Protein AF-D8PU14-F1 (afdb_monomer)

Organism: Schizophyllum commune (strain H4-8 / FGSC 9210) (NCBI:txid578458)

pLDDT: mean 70.59, std 9.5, range [46.5, 86.06]

Sequence (117 aa):
MERGADGLRMLMKGAMDMPAPKARYIHLHILWPGMSTQFEYKKRIPAVVNGAPLTRAQIGHQVALAYFEFFRSLSTRGMSTKGLAWDVTHIGIHKLAVLSVCNIADEHWQAELAIMI

Mean predicted aligned error: 9.49 Å

Foldseek 3Di:
DDPALVVLCVVDDQQQPQPDPPDQWAWDWDDDPPDDPVLTDTDIGGQDDPNHGDGNSNVLRVVLVSVVVSLVVCVVVPPQCPPPPRGCVPQPSVQKDWPDWDDPDDRYIDIDIDGHD

Radius of gyration: 14.99 Å; Cα contacts (8 Å, |Δi|>4): 151; chains: 1; bounding box: 37×32×41 Å

Solvent-accessible surface area (backbone atoms only — not comparable to full-atom values): 7115 Å² total; per-residue (Å²): 132,68,79,56,40,70,39,40,40,77,75,38,88,65,21,77,40,64,66,76,89,81,50,64,42,35,47,40,65,52,82,59,83,91,60,61,85,91,65,65,43,75,47,80,41,72,33,44,59,97,87,41,69,41,28,42,18,49,49,49,40,52,52,52,52,50,51,54,51,49,56,52,49,45,63,73,67,68,61,77,40,80,91,46,100,67,33,57,88,77,49,56,73,90,32,58,41,80,74,46,74,44,77,78,51,94,48,39,44,50,70,43,73,44,76,63,129

Structure (mmCIF, N/CA/C/O backbone):
data_AF-D8PU14-F1
#
_entry.id   AF-D8PU14-F1
#
loop_
_atom_site.group_PDB
_atom_site.id
_atom_site.type_symbol
_atom_site.label_atom_id
_atom_site.label_alt_id
_atom_site.label_comp_id
_atom_site.label_asym_id
_atom_site.label_entity_id
_atom_site.label_seq_id
_atom_site.pdbx_PDB_ins_code
_atom_site.Cartn_x
_atom_site.Cartn_y
_atom_site.Cartn_z
_atom_site.occupancy
_atom_site.B_iso_or_equiv
_atom_site.auth_seq_id
_atom_site.auth_comp_id
_atom_site.auth_asym_id
_atom_site.auth_atom_id
_atom_site.pdbx_PDB_model_num
ATOM 1 N N . MET A 1 1 ? -9.465 20.210 -7.876 1.00 46.94 1 MET A N 1
ATOM 2 C CA . MET A 1 1 ? -9.605 18.751 -8.063 1.00 46.94 1 MET A CA 1
ATOM 3 C C . MET A 1 1 ? -8.985 18.111 -6.832 1.00 46.94 1 MET A C 1
ATOM 5 O O . MET A 1 1 ? -7.773 18.205 -6.670 1.00 46.94 1 MET A O 1
ATOM 9 N N . GLU A 1 2 ? -9.811 17.654 -5.894 1.00 46.50 2 GLU A N 1
ATOM 10 C CA . GLU A 1 2 ? -9.362 17.207 -4.568 1.00 46.50 2 GLU A CA 1
ATOM 11 C C . GLU A 1 2 ? -8.461 15.972 -4.708 1.00 46.50 2 GLU A C 1
ATOM 13 O O . GLU A 1 2 ? -8.886 14.927 -5.195 1.00 46.50 2 GLU A O 1
ATOM 18 N N . ARG A 1 3 ? -7.180 16.113 -4.351 1.00 58.69 3 ARG A N 1
ATOM 19 C CA . ARG A 1 3 ? -6.209 15.011 -4.324 1.00 58.69 3 ARG A CA 1
ATOM 20 C C . ARG A 1 3 ? -6.105 14.507 -2.886 1.00 58.69 3 ARG A C 1
ATOM 22 O O . ARG A 1 3 ? -6.019 15.320 -1.975 1.00 58.69 3 ARG A O 1
ATOM 29 N N . GLY A 1 4 ? -6.062 13.191 -2.684 1.00 64.44 4 GLY A N 1
ATOM 30 C CA . GLY A 1 4 ? -5.897 12.584 -1.357 1.00 64.44 4 GLY A CA 1
ATOM 31 C C . GLY A 1 4 ? -7.121 11.797 -0.890 1.00 64.44 4 GLY A C 1
ATOM 32 O O . GLY A 1 4 ? -7.924 11.355 -1.711 1.00 64.44 4 GLY A O 1
ATOM 33 N N . ALA A 1 5 ? -7.250 11.598 0.425 1.00 64.06 5 ALA A N 1
ATOM 34 C CA . ALA A 1 5 ? -8.337 10.811 1.017 1.00 64.06 5 ALA A CA 1
ATOM 35 C C . ALA A 1 5 ? -9.734 11.365 0.677 1.00 64.06 5 ALA A C 1
ATOM 37 O O . ALA A 1 5 ? -10.660 10.582 0.471 1.00 64.06 5 ALA A O 1
ATOM 38 N N . ASP A 1 6 ? -9.871 12.687 0.542 1.00 70.75 6 ASP A N 1
ATOM 39 C CA . ASP A 1 6 ? -11.139 13.340 0.193 1.00 70.75 6 ASP A CA 1
ATOM 40 C C . ASP A 1 6 ? -11.583 13.037 -1.243 1.00 70.75 6 ASP A C 1
ATOM 42 O O . ASP A 1 6 ? -12.735 12.670 -1.468 1.00 70.75 6 ASP A O 1
ATOM 46 N N . GLY A 1 7 ? -10.650 13.054 -2.201 1.00 67.25 7 GLY A N 1
ATOM 47 C CA . GLY A 1 7 ? -10.927 12.614 -3.571 1.00 67.25 7 GLY A CA 1
ATOM 48 C C . GLY A 1 7 ? -11.272 11.123 -3.639 1.00 67.25 7 GLY A C 1
ATOM 49 O O . GLY A 1 7 ? -12.197 10.724 -4.345 1.00 67.25 7 GLY A O 1
ATOM 50 N N . LEU A 1 8 ? -10.588 10.292 -2.842 1.00 64.75 8 LEU A N 1
ATOM 51 C CA . LEU A 1 8 ? -10.876 8.856 -2.752 1.00 64.75 8 LEU A CA 1
ATOM 52 C C . LEU A 1 8 ? -12.275 8.588 -2.176 1.00 64.75 8 LEU A C 1
ATOM 54 O O . LEU A 1 8 ? -12.972 7.674 -2.618 1.00 64.75 8 LEU A O 1
ATOM 58 N N . ARG A 1 9 ? -12.709 9.412 -1.215 1.00 70.50 9 ARG A N 1
ATOM 59 C CA . ARG A 1 9 ? -14.029 9.317 -0.585 1.00 70.50 9 ARG A CA 1
ATOM 60 C C . ARG A 1 9 ? -15.170 9.461 -1.591 1.00 70.50 9 ARG A C 1
ATOM 62 O O . ARG A 1 9 ? -16.195 8.813 -1.415 1.00 70.50 9 ARG A O 1
ATOM 69 N N . MET A 1 10 ? -14.995 10.268 -2.638 1.00 71.00 10 MET A N 1
ATOM 70 C CA . MET A 1 10 ? -16.019 10.477 -3.670 1.00 71.00 10 MET A CA 1
ATOM 71 C C . MET A 1 10 ? -16.172 9.291 -4.633 1.00 71.00 10 MET A C 1
ATOM 73 O O . MET A 1 10 ? -17.211 9.158 -5.272 1.00 71.00 10 MET A O 1
ATOM 77 N N . LEU A 1 11 ? -15.149 8.440 -4.746 1.00 65.75 11 LEU A N 1
ATOM 78 C CA . LEU A 1 11 ? -15.099 7.346 -5.722 1.00 65.75 11 LEU A CA 1
ATOM 79 C C . LEU A 1 11 ? -15.354 5.972 -5.095 1.00 65.75 11 LEU A C 1
ATOM 81 O O . LEU A 1 11 ? -15.700 5.023 -5.795 1.00 65.75 11 LEU A O 1
ATOM 85 N N . MET A 1 12 ? -15.178 5.850 -3.779 1.00 69.81 12 MET A N 1
ATOM 86 C CA . MET A 1 12 ? -15.167 4.560 -3.104 1.00 69.81 12 MET A CA 1
ATOM 87 C C . MET A 1 12 ? -16.467 4.284 -2.341 1.00 69.81 12 MET A C 1
ATOM 89 O O . MET A 1 12 ? -16.869 5.024 -1.442 1.00 69.81 12 MET A O 1
ATOM 93 N N . LYS A 1 13 ? -17.112 3.155 -2.647 1.00 71.94 13 LYS A N 1
ATOM 94 C CA . LYS A 1 13 ? -18.274 2.672 -1.891 1.00 71.94 13 LYS A CA 1
ATOM 95 C C . LYS A 1 13 ? -17.861 2.322 -0.455 1.00 71.94 13 LYS A C 1
ATOM 97 O O . LYS A 1 13 ? -16.882 1.609 -0.253 1.00 71.94 13 LYS A O 1
ATOM 102 N N . GLY A 1 14 ? -18.609 2.810 0.538 1.00 72.38 14 GLY A N 1
ATOM 103 C CA . GLY A 1 14 ? -18.281 2.588 1.955 1.00 72.38 14 GLY A CA 1
ATOM 104 C C . GLY A 1 14 ? -17.004 3.310 2.402 1.00 72.38 14 GLY A C 1
ATOM 105 O O . GLY A 1 14 ? -16.317 2.852 3.310 1.00 72.38 14 GLY A O 1
ATOM 106 N N . ALA A 1 15 ? -16.645 4.428 1.759 1.00 70.69 15 ALA A N 1
ATOM 107 C CA . ALA A 1 15 ? -15.431 5.193 2.055 1.00 70.69 15 ALA A CA 1
ATOM 108 C C . ALA A 1 15 ? -15.250 5.577 3.532 1.00 70.69 15 ALA A C 1
ATOM 110 O O . ALA A 1 15 ? -14.117 5.647 4.010 1.00 70.69 15 ALA A O 1
ATOM 111 N N . MET A 1 16 ? -16.360 5.831 4.226 1.00 78.75 16 MET A N 1
ATOM 112 C CA . MET A 1 16 ? -16.397 6.232 5.635 1.00 78.75 16 MET A CA 1
ATOM 113 C C . MET A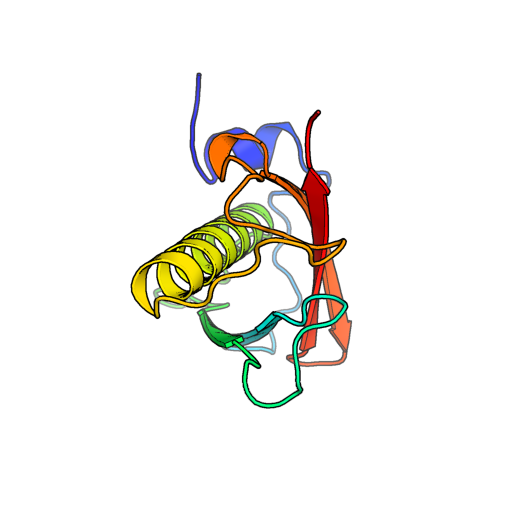 1 16 ? -16.492 5.049 6.598 1.00 78.75 16 MET A C 1
ATOM 115 O O . MET A 1 16 ? -16.421 5.248 7.808 1.00 78.75 16 MET A O 1
ATOM 119 N N . ASP A 1 17 ? -16.644 3.831 6.083 1.00 76.06 17 ASP A N 1
ATOM 120 C CA 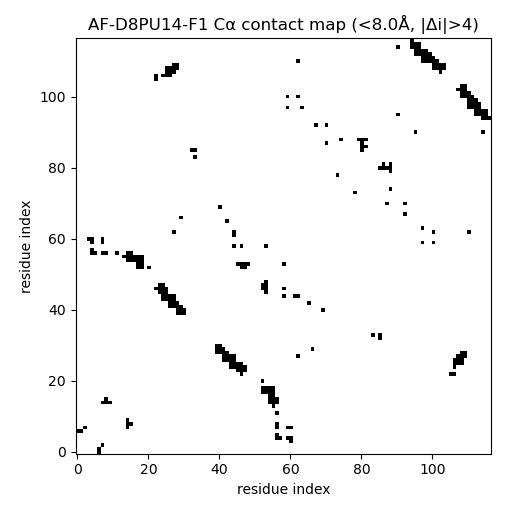. ASP A 1 17 ? -16.697 2.648 6.921 1.00 76.06 17 ASP A CA 1
ATOM 121 C C . ASP A 1 17 ? -15.359 2.480 7.639 1.00 76.06 17 ASP A C 1
ATOM 123 O O . ASP A 1 17 ? -14.279 2.663 7.063 1.00 76.06 17 ASP A O 1
ATOM 127 N N . MET A 1 18 ? -15.446 2.077 8.898 1.00 72.50 18 MET A N 1
ATOM 128 C CA . MET A 1 18 ? -14.295 1.662 9.679 1.00 72.50 18 MET A CA 1
ATOM 129 C C . MET A 1 18 ? -14.094 0.162 9.436 1.00 72.50 18 MET A C 1
ATOM 131 O O . MET A 1 18 ? -14.973 -0.628 9.796 1.00 72.50 18 MET A O 1
ATOM 135 N N . PRO A 1 19 ? -12.993 -0.264 8.793 1.00 66.38 19 PRO A N 1
ATOM 136 C CA . PRO A 1 19 ? -12.682 -1.681 8.700 1.00 66.38 19 PRO A CA 1
ATOM 137 C C . PRO A 1 19 ? -12.475 -2.270 10.100 1.00 66.38 19 PRO A C 1
ATOM 139 O O . PRO A 1 19 ? -12.156 -1.552 11.046 1.00 66.38 19 PRO A O 1
ATOM 142 N N . ALA A 1 20 ? -12.731 -3.574 10.230 1.00 60.16 20 ALA A N 1
ATOM 143 C CA . ALA A 1 20 ? -12.949 -4.243 11.510 1.00 60.16 20 ALA A CA 1
ATOM 144 C C . ALA A 1 20 ? -11.920 -3.850 12.605 1.00 60.16 20 ALA A C 1
ATOM 146 O O . ALA A 1 20 ? -10.712 -3.916 12.376 1.00 60.16 20 ALA A O 1
ATOM 147 N N . PRO A 1 21 ? -12.378 -3.510 13.826 1.00 58.16 21 PRO A N 1
ATOM 148 C CA . PRO A 1 21 ? -11.622 -2.735 14.824 1.00 58.16 21 PRO A CA 1
ATOM 149 C C . PRO A 1 21 ? -10.472 -3.480 15.522 1.00 58.16 21 PRO A C 1
ATOM 151 O O . PRO A 1 21 ? -9.886 -2.956 16.468 1.00 58.16 21 PRO A O 1
ATOM 154 N N . LYS A 1 22 ? -10.166 -4.719 15.126 1.00 66.12 22 LYS A N 1
ATOM 155 C CA . LYS A 1 22 ? -9.229 -5.572 15.872 1.00 66.12 22 LYS A CA 1
ATOM 156 C C . LYS A 1 22 ? -7.775 -5.420 15.427 1.00 66.12 22 LYS A C 1
ATOM 158 O O . LYS A 1 22 ? -6.880 -5.615 16.246 1.00 66.12 22 LYS A O 1
ATOM 163 N N . ALA A 1 23 ? -7.529 -5.049 14.172 1.00 69.62 23 ALA A N 1
ATOM 164 C CA . ALA A 1 23 ? -6.173 -4.877 13.664 1.00 69.62 23 ALA A CA 1
ATOM 165 C C . ALA A 1 23 ? -5.657 -3.471 14.001 1.00 69.62 23 ALA A C 1
ATOM 167 O O . ALA A 1 23 ? -6.279 -2.472 13.650 1.00 69.62 23 ALA A O 1
ATOM 168 N N . ARG A 1 24 ? -4.502 -3.372 14.675 1.00 79.12 24 ARG A N 1
ATOM 169 C CA . ARG A 1 24 ? -3.829 -2.075 14.912 1.00 79.12 24 ARG A CA 1
ATOM 170 C C . ARG A 1 24 ? -3.088 -1.580 13.669 1.00 79.12 24 ARG A C 1
ATOM 172 O O . ARG A 1 24 ? -2.834 -0.383 13.529 1.00 79.12 24 ARG A O 1
ATOM 179 N N . TYR A 1 25 ? -2.747 -2.502 12.773 1.00 81.31 25 TYR A N 1
ATOM 180 C CA . TYR A 1 25 ? -1.986 -2.242 11.563 1.00 81.31 25 TYR A CA 1
ATOM 181 C C . TYR A 1 25 ? -2.451 -3.142 10.425 1.00 81.31 25 TYR A C 1
ATOM 183 O O . TYR A 1 25 ? -3.026 -4.203 10.638 1.00 81.31 25 TYR A O 1
ATOM 191 N N . ILE A 1 26 ? -2.146 -2.699 9.217 1.00 79.19 26 ILE A N 1
ATOM 192 C CA . ILE A 1 26 ? -2.308 -3.427 7.972 1.00 79.19 26 ILE A CA 1
ATOM 193 C C . ILE A 1 26 ? -0.911 -3.776 7.476 1.00 79.19 26 ILE A C 1
ATOM 195 O O . ILE A 1 26 ? -0.058 -2.892 7.339 1.00 79.19 26 ILE A O 1
ATOM 199 N N . HIS A 1 27 ? -0.680 -5.055 7.201 1.00 77.81 27 HIS A N 1
ATOM 200 C CA . HIS A 1 27 ? 0.532 -5.511 6.543 1.00 77.81 27 HIS A CA 1
ATOM 201 C C . HIS A 1 27 ? 0.290 -5.500 5.032 1.00 77.81 27 HIS A C 1
ATOM 203 O O . HIS A 1 27 ? -0.363 -6.382 4.478 1.00 77.81 27 HIS A O 1
ATOM 209 N N . LEU A 1 28 ? 0.789 -4.458 4.363 1.00 80.25 28 LEU A N 1
ATOM 210 C CA . LEU A 1 28 ? 0.744 -4.357 2.911 1.00 80.25 28 LEU A CA 1
ATOM 211 C C . LEU A 1 28 ? 1.936 -5.107 2.320 1.00 80.25 28 LEU A C 1
ATOM 213 O O . LEU A 1 28 ? 3.087 -4.728 2.554 1.00 80.25 28 LEU A O 1
ATOM 217 N N . HIS A 1 29 ? 1.635 -6.125 1.522 1.00 78.06 29 HIS A N 1
ATOM 218 C CA . HIS A 1 29 ? 2.600 -6.841 0.697 1.00 78.06 29 HIS A CA 1
ATOM 219 C C . HIS A 1 29 ? 2.371 -6.444 -0.757 1.00 78.06 29 HIS A C 1
ATOM 221 O O . HIS A 1 29 ? 1.295 -6.681 -1.304 1.00 78.06 29 HIS A O 1
ATOM 227 N N . ILE A 1 30 ? 3.371 -5.828 -1.381 1.00 75.19 30 ILE A N 1
ATOM 228 C CA . ILE A 1 30 ? 3.338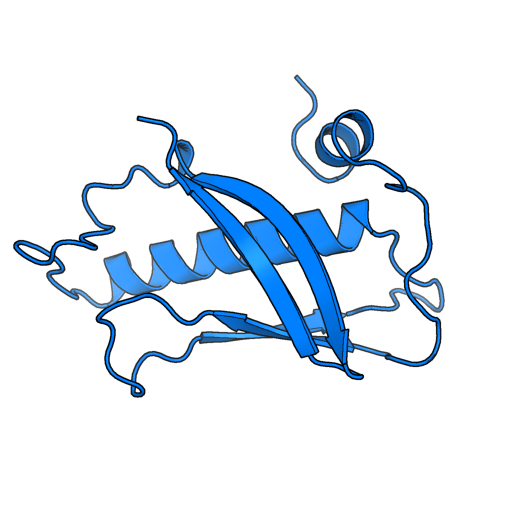 -5.533 -2.811 1.00 75.19 30 ILE A CA 1
ATOM 229 C C . ILE A 1 30 ? 4.144 -6.613 -3.525 1.00 75.19 30 ILE A C 1
ATOM 231 O O . ILE A 1 30 ? 5.370 -6.680 -3.415 1.00 75.19 30 ILE A O 1
ATOM 235 N N . LEU A 1 31 ? 3.419 -7.459 -4.252 1.00 70.38 31 LEU A N 1
ATOM 236 C CA . LEU A 1 31 ? 3.955 -8.473 -5.149 1.00 70.38 31 LEU A CA 1
ATOM 237 C C . LEU A 1 31 ? 3.649 -8.026 -6.579 1.00 70.38 31 LEU A C 1
ATOM 239 O O . LEU A 1 31 ? 2.500 -7.724 -6.896 1.00 70.38 31 LEU A O 1
ATOM 243 N N . TRP A 1 32 ? 4.665 -7.963 -7.437 1.00 69.31 32 TRP A N 1
ATOM 244 C CA . TRP A 1 32 ? 4.492 -7.577 -8.838 1.00 69.31 32 TRP A CA 1
ATOM 245 C C . TRP A 1 32 ? 4.841 -8.754 -9.752 1.00 69.31 32 TRP A C 1
ATOM 247 O O . TRP A 1 32 ? 5.886 -9.380 -9.538 1.00 69.31 32 TRP A O 1
ATOM 257 N N . PRO A 1 33 ? 4.006 -9.073 -10.759 1.00 61.34 33 PRO A N 1
ATOM 258 C CA . PRO A 1 33 ? 4.261 -10.186 -11.664 1.00 61.34 33 PRO A CA 1
ATOM 259 C C . PRO A 1 33 ? 5.651 -10.108 -12.295 1.00 61.34 33 PRO A C 1
ATOM 261 O O . PRO A 1 33 ? 6.058 -9.066 -12.797 1.00 61.34 33 PRO A O 1
ATOM 264 N N . GLY A 1 34 ? 6.377 -11.226 -12.263 1.00 61.28 34 GLY A N 1
ATOM 265 C CA . GLY A 1 34 ? 7.704 -11.347 -12.863 1.00 61.28 34 GLY A CA 1
ATOM 266 C C . GLY A 1 34 ? 8.854 -10.716 -12.069 1.00 61.28 34 GLY A C 1
ATOM 267 O O . GLY A 1 34 ? 10.004 -10.875 -12.478 1.00 61.28 34 GLY A O 1
ATOM 268 N N . MET A 1 35 ? 8.596 -10.084 -10.918 1.00 63.12 35 MET A N 1
ATOM 269 C CA . MET A 1 35 ? 9.659 -9.803 -9.951 1.00 63.12 35 MET A CA 1
ATOM 270 C C . MET A 1 35 ? 10.031 -11.067 -9.174 1.00 63.12 35 MET A C 1
ATOM 272 O O . MET A 1 35 ? 9.163 -11.823 -8.736 1.00 63.12 35 MET A O 1
ATOM 276 N N . SER A 1 36 ? 11.332 -11.278 -8.954 1.00 60.94 36 SER A N 1
ATOM 277 C CA . SER A 1 36 ? 11.785 -12.332 -8.042 1.00 60.94 36 SER A CA 1
ATOM 278 C C . SER A 1 36 ? 11.317 -12.044 -6.609 1.00 60.94 36 SER A C 1
ATOM 280 O O . SER A 1 36 ? 11.172 -10.884 -6.214 1.00 60.94 36 SER A O 1
ATOM 282 N N . THR A 1 37 ? 11.143 -13.093 -5.804 1.00 60.31 37 THR A N 1
ATOM 283 C CA . THR A 1 37 ? 10.757 -13.008 -4.379 1.00 60.31 37 THR A CA 1
ATOM 284 C C . THR A 1 37 ? 11.695 -12.139 -3.531 1.00 60.31 37 THR A C 1
ATOM 286 O O . THR A 1 37 ? 11.336 -11.731 -2.432 1.00 60.31 37 THR A O 1
ATOM 289 N N . GLN A 1 38 ? 12.875 -11.796 -4.051 1.00 59.69 38 GLN A N 1
ATOM 290 C CA . GLN A 1 38 ? 13.869 -10.924 -3.423 1.00 59.69 38 GLN A CA 1
ATOM 291 C C . GLN A 1 38 ? 13.440 -9.443 -3.378 1.00 59.69 38 GLN A C 1
ATOM 293 O O . GLN A 1 38 ? 14.066 -8.644 -2.684 1.00 59.69 38 GLN A O 1
ATOM 298 N N . PHE A 1 39 ? 12.379 -9.069 -4.104 1.00 62.94 39 PHE A N 1
ATOM 299 C CA . PHE A 1 39 ? 11.882 -7.691 -4.212 1.00 62.94 39 PHE A CA 1
ATOM 300 C C . PHE A 1 39 ? 10.517 -7.484 -3.550 1.00 62.94 39 PHE A C 1
ATOM 302 O O . PHE A 1 39 ? 9.783 -6.562 -3.904 1.00 62.94 39 PHE A O 1
ATOM 309 N N . GLU A 1 40 ? 10.173 -8.335 -2.582 1.00 68.00 40 GLU A N 1
ATOM 310 C CA . GLU A 1 40 ? 8.961 -8.174 -1.787 1.00 68.00 40 GLU A CA 1
ATOM 311 C C . GLU A 1 40 ? 8.999 -6.838 -1.026 1.00 68.00 40 GLU A C 1
ATOM 313 O O . GLU A 1 40 ? 9.838 -6.620 -0.146 1.00 68.00 40 GLU A O 1
ATOM 318 N N . TYR A 1 41 ? 8.081 -5.930 -1.360 1.00 78.19 41 TYR A N 1
ATOM 319 C CA . TYR A 1 41 ? 7.927 -4.679 -0.629 1.00 78.19 41 TYR A CA 1
ATOM 320 C C . TYR A 1 41 ? 6.864 -4.856 0.448 1.00 78.19 41 TYR A C 1
ATOM 322 O O . TYR A 1 41 ? 5.701 -5.151 0.165 1.00 78.19 41 TYR A O 1
ATOM 330 N N . LYS A 1 42 ? 7.284 -4.662 1.698 1.00 82.19 42 LYS A N 1
ATOM 331 C CA . LYS A 1 42 ? 6.423 -4.730 2.878 1.00 82.19 42 LYS A CA 1
ATOM 332 C C . LYS A 1 42 ? 6.297 -3.345 3.478 1.00 82.19 42 LYS A C 1
ATOM 334 O O . LYS A 1 42 ? 7.307 -2.722 3.806 1.00 82.19 42 LYS A O 1
ATOM 339 N N . LYS A 1 43 ? 5.065 -2.889 3.691 1.00 85.00 43 LYS A N 1
ATOM 340 C CA . LYS A 1 43 ? 4.794 -1.674 4.461 1.00 85.00 43 LYS A CA 1
ATOM 341 C C . LYS A 1 43 ? 3.739 -1.947 5.510 1.00 85.00 43 LYS A C 1
ATOM 343 O O . LYS A 1 43 ? 2.699 -2.535 5.239 1.00 85.00 43 LYS A O 1
ATOM 348 N N . ARG A 1 44 ? 4.012 -1.477 6.721 1.00 85.06 44 ARG A N 1
ATOM 349 C CA . ARG A 1 44 ? 3.043 -1.483 7.809 1.00 85.06 44 ARG A CA 1
ATOM 350 C C . ARG A 1 44 ? 2.274 -0.168 7.771 1.00 85.06 44 ARG A C 1
ATOM 352 O O . ARG A 1 44 ? 2.868 0.892 7.957 1.00 85.06 44 ARG A O 1
ATOM 359 N N . ILE A 1 45 ? 0.976 -0.236 7.511 1.00 86.06 45 ILE A N 1
ATOM 360 C CA . ILE A 1 45 ? 0.084 0.927 7.489 1.00 86.06 45 ILE A CA 1
ATOM 361 C C . ILE A 1 45 ? -0.686 0.946 8.816 1.00 86.06 45 ILE A C 1
ATOM 363 O O . ILE A 1 45 ? -1.258 -0.078 9.185 1.00 86.06 45 ILE A O 1
ATOM 367 N N . PRO A 1 46 ? -0.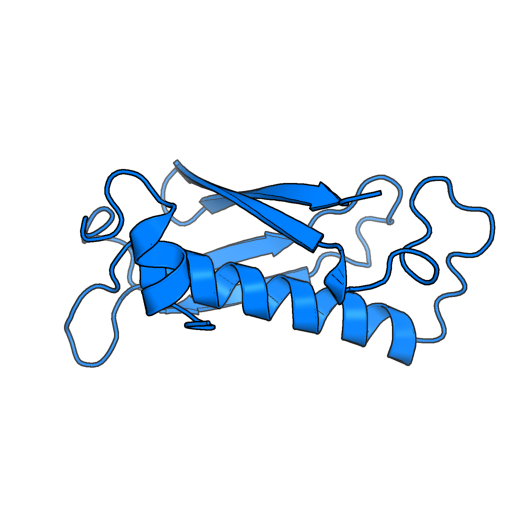698 2.052 9.578 1.00 84.88 46 PRO A N 1
ATOM 368 C CA . PRO A 1 46 ? -1.504 2.132 10.793 1.00 84.88 46 PRO A CA 1
ATOM 369 C C . PRO A 1 46 ? -2.988 2.011 10.439 1.00 84.88 46 PRO A C 1
ATOM 371 O O . PRO A 1 46 ? -3.468 2.710 9.555 1.00 84.88 46 PRO A O 1
ATOM 374 N N . ALA A 1 47 ? -3.711 1.134 11.132 1.00 81.44 47 ALA A N 1
ATOM 375 C CA . ALA A 1 47 ? -5.167 1.042 11.015 1.00 81.44 47 ALA A CA 1
ATOM 376 C C . ALA A 1 47 ? -5.872 1.964 12.020 1.00 81.44 47 ALA A C 1
ATOM 378 O O . ALA A 1 47 ? -7.052 2.259 11.868 1.00 81.44 47 ALA A O 1
ATOM 379 N N . VAL A 1 48 ? -5.142 2.432 13.037 1.00 82.69 48 VAL A N 1
ATOM 380 C CA . VAL A 1 48 ? -5.615 3.341 14.083 1.00 82.69 48 VAL A CA 1
ATOM 381 C C . VAL A 1 48 ? -4.605 4.474 14.238 1.00 82.69 48 VAL A C 1
ATOM 383 O O . VAL A 1 48 ? -3.404 4.224 14.362 1.00 82.69 48 VAL A O 1
ATOM 386 N N . VAL A 1 49 ? -5.084 5.716 14.265 1.00 82.69 49 VAL A N 1
ATOM 387 C CA . VAL A 1 49 ? -4.272 6.914 14.517 1.00 82.69 49 VAL A CA 1
ATOM 388 C C . VAL A 1 49 ? -4.924 7.699 15.648 1.00 82.69 49 VAL A C 1
ATOM 390 O O . VAL A 1 49 ? -6.122 7.959 15.617 1.00 82.69 49 VAL A O 1
ATOM 393 N N . ASN A 1 50 ? -4.145 8.047 16.677 1.00 85.38 50 ASN A N 1
ATOM 394 C CA . ASN A 1 50 ? -4.631 8.763 17.866 1.00 85.38 50 ASN A CA 1
ATOM 395 C C . ASN A 1 50 ? -5.847 8.093 18.543 1.00 85.38 50 ASN A C 1
ATOM 397 O O . ASN A 1 50 ? -6.739 8.767 19.045 1.00 85.38 50 ASN A O 1
ATOM 401 N N . GLY A 1 51 ? -5.902 6.757 18.531 1.00 81.75 51 GLY A N 1
ATOM 402 C CA . GLY A 1 51 ? -7.001 5.981 19.118 1.00 81.75 51 GLY A CA 1
ATOM 403 C C . GLY A 1 51 ? -8.255 5.853 18.244 1.00 81.75 51 GLY A C 1
ATOM 404 O O . GLY A 1 51 ? -9.148 5.092 18.605 1.00 81.75 51 GLY A O 1
ATOM 405 N N . ALA A 1 52 ? -8.314 6.520 17.088 1.00 82.94 52 ALA A N 1
ATOM 406 C CA . ALA A 1 52 ? -9.419 6.411 16.139 1.00 82.94 52 ALA A CA 1
ATOM 407 C C . ALA A 1 52 ? -9.055 5.483 14.962 1.00 82.94 52 ALA A C 1
ATOM 409 O O . ALA A 1 52 ? -7.979 5.652 14.374 1.00 82.94 52 ALA A O 1
ATOM 410 N N . PRO A 1 53 ? -9.913 4.511 14.592 1.00 84.50 53 PRO A N 1
ATOM 411 C CA . PRO A 1 53 ? -9.726 3.729 13.376 1.00 84.50 53 PRO A CA 1
ATOM 412 C C . PRO A 1 53 ? -9.710 4.630 12.144 1.00 84.50 53 PRO A C 1
ATOM 414 O O . PRO A 1 53 ? -10.527 5.544 12.019 1.00 84.50 53 PRO A O 1
ATOM 417 N N . LEU A 1 54 ? -8.795 4.357 11.220 1.00 85.38 54 LEU A N 1
ATOM 418 C CA . LEU A 1 54 ? -8.807 4.998 9.916 1.00 85.38 54 LEU A CA 1
ATOM 419 C C . LEU A 1 54 ? -10.021 4.526 9.117 1.00 85.38 54 LEU A C 1
ATOM 421 O O . LEU A 1 54 ? -10.380 3.348 9.133 1.00 85.38 54 LEU A O 1
ATOM 425 N N . THR A 1 55 ? -10.625 5.442 8.368 1.00 83.81 55 THR A N 1
ATOM 426 C CA . THR A 1 55 ? -11.663 5.089 7.400 1.00 83.81 55 THR A CA 1
ATOM 427 C C . THR A 1 55 ? -11.058 4.293 6.247 1.00 83.81 55 THR A C 1
ATOM 429 O O . THR A 1 55 ? -9.855 4.392 5.961 1.00 83.81 55 THR A O 1
ATOM 432 N N . ARG A 1 56 ? -11.889 3.541 5.512 1.00 78.06 56 ARG A N 1
ATOM 433 C CA . ARG A 1 56 ? -11.422 2.873 4.287 1.00 78.06 56 ARG A CA 1
ATOM 434 C C . ARG A 1 56 ? -10.723 3.854 3.344 1.00 78.06 56 ARG A C 1
ATOM 436 O O . ARG A 1 56 ? -9.711 3.488 2.758 1.00 78.06 56 ARG A O 1
ATOM 443 N N . ALA A 1 57 ? -11.230 5.082 3.180 1.00 77.62 57 ALA A N 1
ATOM 444 C CA . ALA A 1 57 ? -10.631 6.062 2.265 1.00 77.62 57 ALA A CA 1
ATOM 445 C C . ALA A 1 57 ? -9.221 6.486 2.701 1.00 77.62 57 ALA A C 1
ATOM 447 O O . ALA A 1 57 ? -8.323 6.619 1.869 1.00 77.62 57 ALA A O 1
ATOM 448 N N . GLN A 1 58 ? -9.006 6.644 4.007 1.00 83.81 58 GLN A N 1
ATOM 449 C CA . GLN A 1 58 ? -7.687 6.945 4.561 1.00 83.81 58 GLN A CA 1
ATOM 450 C C . GLN A 1 58 ? -6.719 5.773 4.359 1.00 83.81 58 GLN A C 1
ATOM 452 O O . GLN A 1 58 ? -5.585 5.988 3.933 1.00 83.81 58 GLN A O 1
ATOM 457 N N . ILE A 1 59 ? -7.174 4.538 4.580 1.00 82.19 59 ILE A N 1
ATOM 458 C CA . ILE A 1 59 ? -6.381 3.329 4.312 1.00 82.19 59 ILE A CA 1
ATOM 459 C C . ILE A 1 59 ? -6.044 3.213 2.823 1.00 82.19 59 ILE A C 1
ATOM 461 O O . ILE A 1 59 ? -4.880 3.029 2.474 1.00 82.19 59 ILE A O 1
ATOM 465 N N . GLY A 1 60 ? -7.029 3.388 1.939 1.00 78.94 60 GLY A N 1
ATOM 466 C CA . GLY A 1 60 ? -6.830 3.356 0.491 1.00 78.94 60 GLY A CA 1
ATOM 467 C C . GLY A 1 60 ? -5.821 4.405 0.022 1.00 78.94 60 GLY A C 1
ATOM 468 O O . GLY A 1 60 ? -4.948 4.108 -0.792 1.00 78.94 60 GLY A O 1
ATOM 469 N N . HIS A 1 61 ? -5.861 5.606 0.606 1.00 81.94 61 HIS A N 1
ATOM 470 C CA . HIS A 1 61 ? -4.863 6.636 0.339 1.00 81.94 61 HIS A CA 1
ATOM 471 C C . HIS A 1 61 ? -3.449 6.218 0.783 1.00 81.94 61 HIS A C 1
ATOM 473 O O . HIS A 1 61 ? -2.498 6.388 0.020 1.00 81.94 61 HIS A O 1
ATOM 479 N N . GLN A 1 62 ? -3.296 5.621 1.970 1.00 84.62 62 GLN A N 1
ATOM 480 C CA . GLN A 1 62 ? -1.999 5.121 2.449 1.00 84.62 62 GLN A CA 1
ATOM 481 C C . GLN A 1 62 ? -1.445 3.990 1.570 1.00 84.62 62 GLN A C 1
ATOM 483 O O . GLN A 1 62 ? -0.244 3.953 1.298 1.00 84.62 62 GLN A O 1
ATOM 488 N N . VAL A 1 63 ? -2.312 3.099 1.079 1.00 82.62 63 VAL A N 1
ATOM 489 C CA . VAL A 1 63 ? -1.937 2.053 0.116 1.00 82.62 63 VAL A CA 1
ATOM 490 C C . VAL A 1 63 ? -1.461 2.673 -1.200 1.00 82.62 63 VAL A C 1
ATOM 492 O O . VAL A 1 63 ? -0.406 2.290 -1.703 1.00 82.62 63 VAL A O 1
ATOM 495 N N . ALA A 1 64 ? -2.170 3.675 -1.729 1.00 79.69 64 ALA A N 1
ATOM 496 C CA . ALA A 1 64 ? -1.758 4.376 -2.947 1.00 79.69 64 ALA A CA 1
ATOM 497 C C . ALA A 1 64 ? -0.370 5.031 -2.800 1.00 79.69 64 ALA A C 1
ATOM 499 O O . ALA A 1 64 ? 0.479 4.903 -3.684 1.00 79.69 64 ALA A O 1
ATOM 500 N N . LEU A 1 65 ? -0.107 5.678 -1.657 1.00 83.00 65 LEU A N 1
ATOM 501 C CA . LEU A 1 65 ? 1.209 6.245 -1.346 1.00 83.00 65 LEU A CA 1
ATOM 502 C C . LEU A 1 65 ? 2.297 5.167 -1.252 1.00 83.00 65 LEU A C 1
ATOM 504 O O . LEU A 1 65 ? 3.404 5.369 -1.746 1.00 83.00 65 LEU A O 1
ATOM 508 N N . ALA A 1 66 ? 1.988 4.009 -0.664 1.00 84.00 66 ALA A N 1
ATOM 509 C CA . ALA A 1 66 ? 2.921 2.890 -0.577 1.00 84.00 66 ALA A CA 1
ATOM 510 C C . ALA A 1 66 ? 3.328 2.362 -1.961 1.00 84.00 66 ALA A C 1
ATOM 512 O O . ALA A 1 66 ? 4.508 2.117 -2.201 1.00 84.00 66 ALA A O 1
ATOM 513 N N . TYR A 1 67 ? 2.379 2.256 -2.895 1.00 79.12 67 TYR A N 1
ATOM 514 C CA . TYR A 1 67 ? 2.685 1.904 -4.282 1.00 79.12 67 TYR A CA 1
ATOM 515 C C . TYR A 1 67 ? 3.541 2.964 -4.975 1.00 79.12 67 TYR A C 1
ATOM 517 O O . TYR A 1 67 ? 4.518 2.619 -5.639 1.00 79.12 67 TYR A O 1
ATOM 525 N N . PHE A 1 68 ? 3.235 4.251 -4.784 1.00 78.50 68 PHE A N 1
ATOM 526 C CA . PHE A 1 68 ? 4.055 5.341 -5.322 1.00 78.50 68 PHE A CA 1
ATOM 527 C C . PHE A 1 68 ? 5.511 5.249 -4.837 1.00 78.50 68 PHE A C 1
ATOM 529 O O . PHE A 1 68 ? 6.453 5.333 -5.629 1.00 78.50 68 PHE A O 1
ATOM 536 N N . GLU A 1 69 ? 5.706 5.030 -3.536 1.00 81.94 69 GLU A N 1
ATOM 537 C CA . GLU A 1 69 ? 7.027 4.835 -2.938 1.00 81.94 69 GLU A CA 1
ATOM 538 C C . GLU A 1 69 ? 7.733 3.594 -3.480 1.00 81.94 69 GLU A C 1
ATOM 540 O O . GLU A 1 69 ? 8.927 3.657 -3.780 1.00 81.94 69 GLU A O 1
ATOM 545 N N . PHE A 1 70 ? 7.005 2.488 -3.629 1.00 80.62 70 PHE A N 1
ATOM 546 C CA . PHE A 1 70 ? 7.528 1.248 -4.180 1.00 80.62 70 PHE A CA 1
ATOM 547 C C . PHE A 1 70 ? 8.071 1.450 -5.604 1.00 80.62 70 PHE A C 1
ATOM 549 O O . PHE A 1 70 ? 9.256 1.198 -5.834 1.00 80.62 70 PHE A O 1
ATOM 556 N N . PHE A 1 71 ? 7.283 2.004 -6.532 1.00 76.31 71 PHE A N 1
ATOM 557 C CA . PHE A 1 71 ? 7.745 2.247 -7.909 1.00 76.31 71 PHE A CA 1
ATOM 558 C C . PHE A 1 71 ? 8.892 3.260 -7.984 1.00 76.31 71 PHE A C 1
ATOM 560 O O . PHE A 1 71 ? 9.833 3.089 -8.767 1.00 76.31 71 PHE A O 1
ATOM 567 N N . ARG A 1 72 ? 8.874 4.286 -7.124 1.00 76.00 72 ARG A N 1
ATOM 568 C CA . ARG A 1 72 ? 10.002 5.217 -6.986 1.00 76.00 72 ARG A CA 1
ATOM 569 C C . ARG A 1 72 ? 11.268 4.500 -6.503 1.00 76.00 72 ARG A C 1
ATOM 571 O O . ARG A 1 72 ? 12.365 4.799 -6.963 1.00 76.00 72 ARG A O 1
ATOM 578 N N . SER A 1 73 ? 11.133 3.533 -5.595 1.00 77.19 73 SER A N 1
ATOM 579 C CA . SER A 1 73 ? 12.277 2.770 -5.088 1.00 77.19 73 SER A CA 1
ATOM 580 C C . SER A 1 73 ? 12.904 1.880 -6.166 1.00 77.19 73 SER A C 1
ATOM 582 O O . SER A 1 73 ? 14.130 1.787 -6.236 1.00 77.19 73 SER A O 1
ATOM 584 N N . LEU A 1 74 ? 12.093 1.298 -7.058 1.00 73.75 74 LEU A N 1
ATOM 585 C CA . LEU A 1 74 ? 12.583 0.497 -8.183 1.00 73.75 74 LEU A CA 1
ATOM 586 C C . LEU A 1 74 ? 13.414 1.335 -9.160 1.00 73.75 74 LEU A C 1
ATOM 588 O O . LEU A 1 74 ? 14.502 0.917 -9.555 1.00 73.75 74 LEU A O 1
ATOM 592 N N . SER A 1 75 ? 12.948 2.546 -9.479 1.00 66.81 75 SER A N 1
ATOM 593 C CA . SER A 1 75 ? 13.676 3.474 -10.355 1.00 66.81 75 SER A CA 1
ATOM 594 C C . SER A 1 75 ? 15.007 3.927 -9.741 1.00 66.81 75 SER A C 1
ATOM 596 O O . SER A 1 75 ? 16.013 3.986 -10.444 1.00 66.81 75 SER A O 1
ATOM 598 N N . THR A 1 76 ? 15.067 4.157 -8.424 1.00 66.88 76 THR A N 1
ATOM 599 C CA . THR A 1 76 ? 16.332 4.509 -7.744 1.00 66.88 76 THR A CA 1
ATOM 600 C C . THR A 1 76 ? 17.335 3.363 -7.623 1.00 66.88 76 THR A C 1
ATOM 602 O O . THR A 1 76 ? 18.533 3.614 -7.540 1.00 66.88 76 THR A O 1
ATOM 605 N N . ARG A 1 77 ? 16.881 2.105 -7.619 1.00 66.50 77 ARG A N 1
ATOM 606 C CA . ARG A 1 77 ? 17.756 0.928 -7.467 1.00 66.50 77 ARG A CA 1
ATOM 607 C C . ARG A 1 77 ? 18.489 0.543 -8.755 1.00 66.50 77 ARG A C 1
ATOM 609 O O . ARG A 1 77 ? 19.167 -0.477 -8.771 1.00 66.50 77 ARG A O 1
ATOM 616 N N . GLY A 1 78 ? 18.345 1.323 -9.831 1.00 55.31 78 GLY A N 1
ATOM 617 C CA . GLY A 1 78 ? 18.976 1.029 -11.120 1.00 55.31 78 GLY A CA 1
ATOM 618 C C . GLY A 1 78 ? 18.494 -0.287 -11.734 1.00 55.31 78 GLY A C 1
ATOM 619 O O . GLY A 1 78 ? 19.155 -0.829 -12.618 1.00 55.31 78 GLY A O 1
ATOM 620 N N . MET A 1 79 ? 17.356 -0.815 -11.269 1.00 57.75 79 MET A N 1
ATOM 621 C CA . MET A 1 79 ? 16.743 -1.991 -11.864 1.00 57.75 79 MET A CA 1
ATOM 622 C C . MET A 1 79 ? 16.274 -1.616 -13.264 1.00 57.75 79 MET A C 1
ATOM 624 O O . MET A 1 79 ? 15.241 -0.973 -13.441 1.00 57.75 79 MET A O 1
ATOM 628 N N . SER A 1 80 ? 17.059 -2.007 -14.266 1.00 54.94 80 SER A N 1
ATOM 629 C CA . SER A 1 80 ? 16.635 -1.947 -15.655 1.00 54.94 80 SER A CA 1
ATOM 630 C C . SER A 1 80 ? 15.517 -2.961 -15.842 1.00 54.94 80 SER A C 1
ATOM 632 O O . SER A 1 80 ? 15.762 -4.145 -16.049 1.00 54.94 80 SER A O 1
ATOM 634 N N . THR A 1 81 ? 14.280 -2.487 -15.772 1.00 57.44 81 THR A N 1
ATOM 635 C CA . THR A 1 81 ? 13.099 -3.278 -16.116 1.00 57.44 81 THR A CA 1
ATOM 636 C C . THR A 1 81 ? 12.868 -3.332 -17.632 1.00 57.44 81 THR A C 1
ATOM 638 O O . THR A 1 81 ? 11.914 -3.967 -18.074 1.00 57.44 81 THR A O 1
ATOM 641 N N . LYS A 1 82 ? 13.765 -2.727 -18.435 1.00 54.06 82 LYS A N 1
ATOM 642 C CA . LYS A 1 82 ? 13.738 -2.757 -19.906 1.00 54.06 82 LYS A CA 1
ATOM 643 C C . LYS A 1 82 ? 13.636 -4.183 -20.436 1.00 54.06 82 LYS A C 1
ATOM 645 O O . LYS A 1 82 ? 14.483 -5.023 -20.142 1.00 54.06 82 LYS A O 1
ATOM 650 N N . GLY A 1 83 ? 12.630 -4.416 -21.276 1.00 53.31 83 GLY A N 1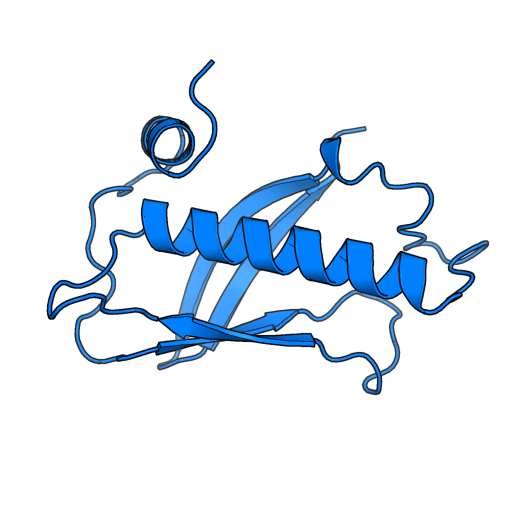
ATOM 651 C CA . GLY A 1 83 ? 12.400 -5.697 -21.950 1.00 53.31 83 GLY A CA 1
ATOM 652 C C . GLY A 1 83 ? 11.572 -6.701 -21.145 1.00 53.31 83 GLY A C 1
ATOM 653 O O . GLY A 1 83 ? 11.268 -7.777 -21.653 1.00 53.31 83 GLY A O 1
ATOM 654 N N . LEU A 1 84 ? 11.166 -6.359 -19.921 1.00 57.41 84 LEU A N 1
ATOM 655 C CA . LEU A 1 84 ? 10.221 -7.159 -19.151 1.00 57.41 84 LEU A CA 1
ATOM 656 C C . LEU A 1 84 ? 8.798 -6.733 -19.520 1.00 57.41 84 LEU A C 1
ATOM 658 O O . LEU A 1 84 ? 8.507 -5.545 -19.621 1.00 57.41 84 LEU A O 1
ATOM 662 N N . ALA A 1 85 ? 7.884 -7.693 -19.680 1.00 56.38 85 ALA A N 1
ATOM 663 C CA . ALA A 1 85 ? 6.471 -7.405 -19.969 1.00 56.38 85 ALA A CA 1
ATOM 664 C C . ALA A 1 85 ? 5.807 -6.503 -18.906 1.00 56.38 85 ALA A C 1
ATOM 666 O O . ALA A 1 85 ? 4.767 -5.901 -19.146 1.00 56.38 85 ALA A O 1
ATOM 667 N N . TRP A 1 86 ? 6.427 -6.411 -17.730 1.00 56.03 86 TRP A N 1
ATOM 668 C CA . TRP A 1 86 ? 6.000 -5.636 -16.578 1.00 56.03 86 TRP A CA 1
ATOM 669 C C . TRP A 1 86 ? 6.856 -4.381 -16.346 1.00 56.03 86 TRP A C 1
ATOM 671 O O . TRP A 1 86 ? 6.874 -3.871 -15.230 1.00 56.03 86 TRP A O 1
ATOM 681 N N . ASP A 1 87 ? 7.580 -3.893 -17.359 1.00 61.28 87 ASP A N 1
ATOM 682 C CA . ASP A 1 87 ? 8.485 -2.746 -17.257 1.00 61.28 87 ASP A CA 1
ATOM 683 C C . ASP A 1 87 ? 7.807 -1.477 -16.705 1.00 61.28 87 ASP A C 1
ATOM 685 O O . ASP A 1 87 ? 7.145 -0.717 -17.412 1.00 61.28 87 ASP A O 1
ATOM 689 N N . VAL A 1 88 ? 8.047 -1.209 -15.421 1.00 58.75 88 VAL A N 1
ATOM 690 C CA . VAL A 1 88 ? 7.495 -0.057 -14.697 1.00 58.75 88 VAL A CA 1
ATOM 691 C C . VAL A 1 88 ? 8.223 1.252 -14.971 1.00 58.75 88 VAL A C 1
ATOM 693 O O . VAL A 1 88 ? 7.699 2.303 -14.622 1.00 58.75 88 VAL A O 1
ATOM 696 N N . THR A 1 89 ? 9.395 1.232 -15.616 1.00 56.97 89 THR A N 1
ATOM 697 C CA . THR A 1 89 ? 10.090 2.479 -15.988 1.00 56.97 89 THR A CA 1
ATOM 698 C C . THR A 1 89 ? 9.356 3.236 -17.094 1.00 56.97 89 THR A C 1
ATOM 700 O O . THR A 1 89 ? 9.456 4.459 -17.161 1.00 56.97 89 THR A O 1
ATOM 703 N N . HIS A 1 90 ? 8.565 2.527 -17.906 1.00 54.78 90 HIS A N 1
ATOM 704 C CA . HIS A 1 90 ? 7.688 3.111 -18.925 1.00 54.78 90 HIS A CA 1
ATOM 705 C C . HIS A 1 90 ? 6.270 3.379 -18.399 1.00 54.78 90 HIS A C 1
ATOM 707 O O . HIS A 1 90 ? 5.543 4.201 -18.964 1.00 54.78 90 HIS A O 1
ATOM 713 N N . ILE A 1 91 ? 5.873 2.724 -17.302 1.00 60.62 91 ILE A N 1
ATOM 714 C CA . ILE A 1 91 ? 4.617 3.010 -16.610 1.00 60.62 91 ILE A CA 1
ATOM 715 C C . ILE A 1 91 ? 4.812 4.325 -15.860 1.00 60.62 91 ILE A C 1
ATOM 717 O O . ILE A 1 91 ? 5.344 4.374 -14.752 1.00 60.62 91 ILE A O 1
ATOM 721 N N . GLY A 1 92 ? 4.379 5.425 -16.475 1.00 59.69 92 GLY A N 1
ATOM 722 C CA . GLY A 1 92 ? 4.304 6.696 -15.775 1.00 59.69 92 GLY A CA 1
ATOM 723 C C . GLY A 1 92 ? 3.503 6.496 -14.492 1.00 59.69 92 GLY A C 1
ATOM 724 O 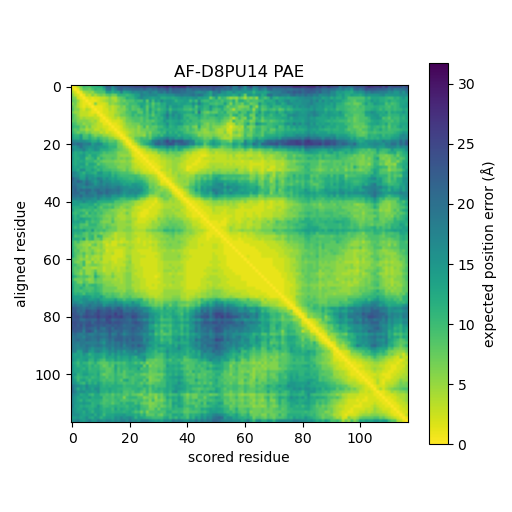O . GLY A 1 92 ? 2.338 6.134 -14.565 1.00 59.69 92 GLY A O 1
ATOM 725 N N . ILE A 1 93 ? 4.101 6.715 -13.318 1.00 62.62 93 ILE A N 1
ATOM 726 C CA . ILE A 1 93 ? 3.428 6.476 -12.025 1.00 62.62 93 ILE A CA 1
ATOM 727 C C . ILE A 1 93 ? 2.102 7.261 -11.929 1.00 62.62 93 ILE A C 1
ATOM 729 O O . ILE A 1 93 ? 1.155 6.828 -11.282 1.00 62.62 93 ILE A O 1
ATOM 733 N N . HIS A 1 94 ? 1.999 8.380 -12.651 1.00 65.62 94 HIS A N 1
ATOM 734 C CA . HIS A 1 94 ? 0.777 9.172 -12.819 1.00 65.62 94 HIS A CA 1
ATOM 735 C C . HIS A 1 94 ? -0.379 8.439 -13.535 1.00 65.62 94 HIS A C 1
ATOM 737 O O . HIS A 1 94 ? -1.505 8.926 -13.510 1.00 65.62 94 HIS A O 1
ATOM 743 N N . LYS A 1 95 ? -0.109 7.299 -14.176 1.00 69.12 95 LYS A N 1
ATOM 744 C CA . LYS A 1 95 ? -1.073 6.428 -14.859 1.00 69.12 95 LYS A CA 1
ATOM 745 C C . LYS A 1 95 ? -1.596 5.305 -13.965 1.00 69.12 95 LYS A C 1
ATOM 747 O O . LYS A 1 95 ? -2.482 4.570 -14.388 1.00 69.12 95 LYS A O 1
ATOM 752 N N . LEU A 1 96 ? -1.062 5.142 -12.755 1.00 70.06 96 LEU A N 1
ATOM 753 C CA . LEU A 1 96 ? -1.521 4.108 -11.834 1.00 70.06 96 LEU A CA 1
ATOM 754 C C . LEU A 1 96 ? -2.760 4.571 -11.072 1.00 70.06 96 LEU A C 1
ATOM 756 O O . LEU A 1 96 ? -2.769 5.643 -10.465 1.00 70.06 96 LEU A O 1
ATOM 760 N N . ALA A 1 97 ? -3.782 3.724 -11.062 1.00 69.06 97 ALA A N 1
ATOM 761 C CA . ALA A 1 97 ? -4.993 3.911 -10.280 1.00 69.06 97 ALA A CA 1
ATOM 762 C C . ALA A 1 97 ? -5.203 2.709 -9.354 1.00 69.06 97 ALA A C 1
ATOM 764 O O . ALA A 1 97 ? -5.147 1.564 -9.797 1.00 69.06 97 ALA A O 1
ATOM 765 N N . VAL A 1 98 ? -5.469 2.967 -8.071 1.00 72.81 98 VAL A N 1
ATOM 766 C CA . VAL A 1 98 ? -5.942 1.930 -7.143 1.00 72.81 98 VAL A CA 1
ATOM 767 C C . VAL A 1 98 ? -7.415 1.680 -7.427 1.00 72.81 98 VAL A C 1
ATOM 769 O O . VAL A 1 98 ? -8.233 2.580 -7.253 1.00 72.81 98 VAL A O 1
ATOM 772 N N . LEU A 1 99 ? -7.736 0.471 -7.884 1.00 69.75 99 LEU A N 1
ATOM 773 C CA . LEU A 1 99 ? -9.101 0.048 -8.194 1.00 69.75 99 LEU A CA 1
ATOM 774 C C . LEU A 1 99 ? -9.834 -0.426 -6.943 1.00 69.75 99 LEU A C 1
ATOM 776 O O . LEU A 1 99 ? -10.989 -0.068 -6.719 1.00 69.75 99 LEU A O 1
ATOM 780 N N . SER A 1 100 ? -9.164 -1.236 -6.126 1.00 69.12 100 SER A N 1
ATOM 781 C CA . SER A 1 100 ? -9.757 -1.820 -4.929 1.00 69.12 100 SER A CA 1
ATOM 782 C C . SER A 1 100 ? -8.703 -2.062 -3.853 1.00 69.12 100 SER A C 1
ATOM 784 O O . SER A 1 100 ? -7.519 -2.227 -4.143 1.00 69.12 100 SER A O 1
ATOM 786 N N . VAL A 1 101 ? -9.140 -2.041 -2.593 1.00 71.88 101 VAL A N 1
ATOM 787 C CA . VAL A 1 101 ? -8.356 -2.449 -1.423 1.00 71.88 101 VAL A CA 1
ATOM 788 C C . VAL A 1 101 ? -9.274 -3.304 -0.556 1.00 71.88 101 VAL A C 1
ATOM 790 O O . VAL A 1 101 ? -10.283 -2.811 -0.045 1.00 71.88 101 V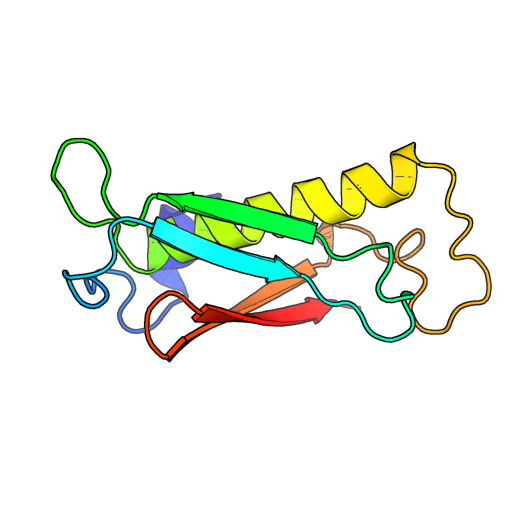AL A O 1
ATOM 793 N N . CYS A 1 102 ? -8.959 -4.587 -0.416 1.00 70.75 102 CYS A N 1
ATOM 794 C CA . CYS A 1 102 ? -9.767 -5.561 0.306 1.00 70.75 102 CYS A CA 1
ATOM 795 C C . CYS A 1 102 ? -8.962 -6.231 1.426 1.00 70.75 102 CYS A C 1
ATOM 797 O O . CYS A 1 102 ? -7.794 -6.584 1.262 1.00 70.75 102 CYS A O 1
ATOM 799 N N . ASN A 1 103 ? -9.598 -6.404 2.585 1.00 70.38 103 ASN A N 1
ATOM 800 C CA . ASN A 1 103 ? -9.086 -7.285 3.629 1.00 70.38 103 ASN A CA 1
ATOM 801 C C . ASN A 1 103 ? -9.415 -8.724 3.222 1.00 70.38 103 ASN A C 1
ATOM 803 O O . ASN A 1 103 ? -10.585 -9.027 2.986 1.00 70.38 103 ASN A O 1
ATOM 807 N N . ILE A 1 104 ? -8.397 -9.577 3.102 1.00 73.50 104 ILE A N 1
ATOM 808 C CA . ILE A 1 104 ? -8.590 -10.987 2.735 1.00 73.50 104 ILE A CA 1
ATOM 809 C C . ILE A 1 104 ? -8.759 -11.833 3.998 1.00 73.50 104 ILE A C 1
ATOM 811 O O . ILE A 1 104 ? -9.679 -12.643 4.071 1.00 73.50 104 ILE A O 1
ATOM 815 N N . ALA A 1 105 ? -7.879 -11.639 4.985 1.00 69.12 105 ALA A N 1
ATOM 816 C CA . ALA A 1 105 ? -7.915 -12.315 6.280 1.00 69.12 105 ALA A CA 1
ATOM 817 C C . ALA A 1 105 ? -7.020 -11.578 7.288 1.00 69.12 105 ALA A C 1
ATOM 819 O O . ALA A 1 105 ? -5.916 -11.169 6.934 1.00 69.12 105 ALA A O 1
ATOM 820 N N . ASP A 1 106 ? -7.467 -11.444 8.540 1.00 73.50 106 ASP A N 1
ATOM 821 C CA . ASP A 1 106 ? -6.711 -10.837 9.647 1.00 73.50 106 ASP A CA 1
ATOM 822 C C . ASP A 1 106 ? -6.010 -9.517 9.261 1.00 73.50 106 ASP A C 1
ATOM 824 O O . ASP A 1 106 ? -6.663 -8.522 8.933 1.00 73.50 106 ASP A O 1
ATOM 828 N N . GLU A 1 107 ? -4.676 -9.497 9.286 1.00 65.56 107 GLU A N 1
ATOM 829 C CA . GLU A 1 107 ? -3.848 -8.331 8.965 1.00 65.56 107 GLU A CA 1
ATOM 830 C C . GLU A 1 107 ? -3.419 -8.272 7.486 1.00 65.56 107 GLU A C 1
ATOM 832 O O . GLU A 1 107 ? -2.696 -7.351 7.090 1.00 65.56 107 GLU A O 1
ATOM 837 N N . HIS A 1 108 ? -3.880 -9.218 6.660 1.00 64.06 108 HIS A N 1
ATOM 838 C CA . HIS A 1 108 ? -3.543 -9.330 5.244 1.00 64.06 108 HIS A CA 1
ATOM 839 C C . HIS A 1 108 ? -4.557 -8.612 4.356 1.00 64.06 108 HIS A C 1
ATOM 841 O O . HIS A 1 108 ? -5.769 -8.853 4.398 1.00 64.06 108 HIS A O 1
ATOM 847 N N . TRP A 1 109 ? -4.031 -7.733 3.509 1.00 68.94 109 TRP A N 1
ATOM 848 C CA . TRP A 1 109 ? -4.813 -6.911 2.599 1.00 68.94 109 TRP A CA 1
ATOM 849 C C . TRP A 1 109 ? -4.264 -7.019 1.183 1.00 68.94 109 TRP A C 1
ATOM 851 O O . TRP A 1 109 ? -3.050 -7.023 0.978 1.00 68.94 109 TRP A O 1
ATOM 861 N N . GLN A 1 110 ? -5.170 -7.068 0.213 1.00 70.69 110 GLN A N 1
ATOM 862 C CA . GLN A 1 110 ? -4.857 -7.022 -1.208 1.00 70.69 110 GLN A CA 1
ATOM 863 C C . GLN A 1 110 ? -5.350 -5.707 -1.791 1.00 70.69 110 GLN A C 1
ATOM 865 O O . GLN A 1 110 ? -6.370 -5.160 -1.375 1.00 70.69 110 GLN A O 1
ATOM 870 N N . ALA A 1 111 ? -4.604 -5.203 -2.765 1.00 71.38 111 ALA A N 1
ATOM 871 C CA . ALA A 1 111 ? -4.998 -4.049 -3.542 1.00 71.38 111 ALA A CA 1
ATOM 872 C C . ALA A 1 111 ? -4.899 -4.378 -5.026 1.00 71.38 111 ALA A C 1
ATOM 874 O O . ALA A 1 111 ? -3.907 -4.961 -5.465 1.00 71.38 111 ALA A O 1
ATOM 875 N N . GLU A 1 112 ? -5.911 -3.983 -5.784 1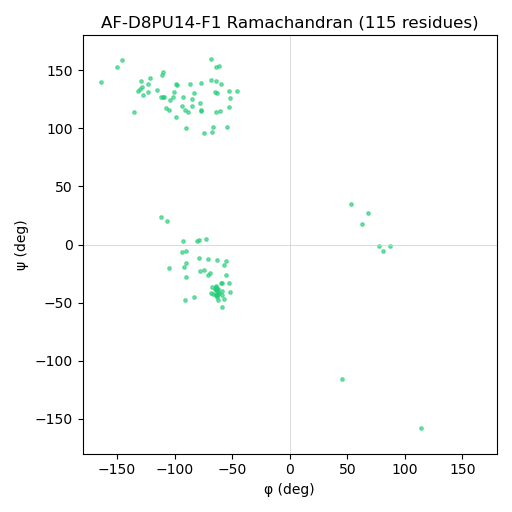.00 70.00 112 GLU A N 1
ATOM 876 C CA . GLU A 1 112 ? -5.915 -4.092 -7.237 1.00 70.00 112 GLU A CA 1
ATOM 877 C C . GLU A 1 112 ? -5.541 -2.748 -7.848 1.00 70.00 112 GLU A C 1
ATOM 879 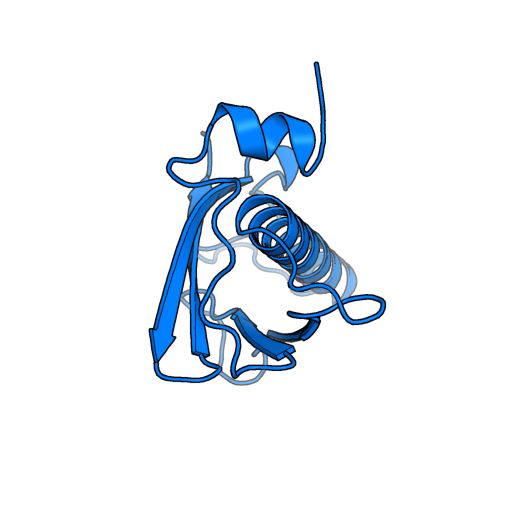O O . GLU A 1 112 ? -5.996 -1.687 -7.409 1.00 70.00 112 GLU A O 1
ATOM 884 N N . LEU A 1 113 ? -4.708 -2.802 -8.882 1.00 69.94 113 LEU A N 1
ATOM 885 C CA . LEU A 1 113 ? -4.224 -1.637 -9.603 1.00 69.94 113 LEU A CA 1
ATOM 886 C C . LEU A 1 113 ? -4.610 -1.725 -11.075 1.00 69.94 113 LEU A C 1
ATOM 888 O O . LEU A 1 113 ? -4.529 -2.790 -11.683 1.00 69.94 113 LEU A O 1
ATOM 892 N N . ALA A 1 114 ? -4.941 -0.578 -11.657 1.00 69.19 114 ALA A N 1
ATOM 893 C CA . ALA A 1 114 ? -4.997 -0.379 -13.095 1.00 69.19 114 ALA A CA 1
ATOM 894 C C . ALA A 1 114 ? -3.864 0.536 -13.547 1.00 69.19 114 ALA A C 1
ATOM 896 O O . ALA A 1 114 ? -3.471 1.469 -12.843 1.00 69.19 114 ALA A O 1
ATOM 897 N N . ILE A 1 115 ? -3.398 0.295 -14.768 1.00 69.31 115 ILE A N 1
ATOM 898 C CA . ILE A 1 115 ? -2.562 1.225 -15.518 1.00 69.31 115 ILE A CA 1
ATOM 899 C C . ILE A 1 115 ? -3.465 1.853 -16.578 1.00 69.31 115 ILE A C 1
ATOM 901 O O . ILE A 1 115 ? -3.983 1.154 -17.446 1.00 69.31 115 ILE A O 1
ATOM 905 N N . MET A 1 116 ? -3.681 3.161 -16.492 1.00 63.19 116 MET A N 1
ATOM 906 C CA . MET A 1 116 ? -4.420 3.921 -17.497 1.00 63.19 116 MET A CA 1
ATOM 907 C C . MET A 1 116 ? -3.512 4.147 -18.708 1.00 63.19 116 MET A C 1
ATOM 909 O O . MET A 1 116 ? -2.467 4.785 -18.582 1.00 63.19 116 MET A O 1
ATOM 913 N N . ILE A 1 117 ? -3.877 3.580 -19.858 1.00 61.59 117 ILE A N 1
ATOM 914 C CA . ILE A 1 117 ? -3.079 3.637 -21.094 1.00 61.59 117 ILE A CA 1
ATOM 915 C C . ILE A 1 117 ? -3.225 5.010 -21.744 1.00 61.59 117 ILE A C 1
ATOM 917 O O . ILE A 1 117 ? -4.379 5.441 -21.945 1.00 61.59 117 ILE A O 1
#

Secondary structure (DSSP, 8-state):
---SHHHHHHHSTTTT----TT-SEEEEEE--TT--GGG-EEEEEESEETTEEPPHHHHHHHHHHHHHHHHHHHHHTT---TT-TT-TTTS-GGGEEEEEEEEEETTEEEEEEEE--